Protein AF-A0A537VHQ0-F1 (afdb_monomer)

Sequence (136 aa):
MDAWVWVLIAFGVLVVAWLVWMVVQRTQTEALKERFGPEYDRTVRVLDDRREAESELRARQERRAKFQMRPLPAESRERYTEDWRVVQTRFVDDPDRSFEEADGLVRAVMKDRGYPMEDFDQRVADVSVDHPLVVE

Foldseek 3Di:
DDVVVVVVVVVVVVVVVVVVVVVVVVVLLVVLCVQQPVVLVVLCVVVVDNVVSSVVSVVVVVVVVVQPQDPDDPVVVVVLVVQLVVLVVCCVVCVPVSVVSVVVSVVVSCVSRPHDPPDPPVPPVNVCSPCVPPPD

pLDDT: mean 76.56, std 13.42, range [39.5, 91.31]

Structure (mmCIF, N/CA/C/O backbone):
data_AF-A0A537VHQ0-F1
#
_entry.id   AF-A0A537VHQ0-F1
#
loop_
_atom_site.group_PDB
_atom_site.id
_atom_site.type_symbol
_atom_site.label_atom_id
_atom_site.label_alt_id
_atom_site.label_comp_id
_atom_site.label_asym_id
_atom_site.label_entity_id
_atom_site.label_seq_id
_atom_site.pdbx_PDB_ins_code
_atom_site.Cartn_x
_atom_site.Cartn_y
_atom_site.Cartn_z
_atom_site.occupancy
_atom_site.B_iso_or_equiv
_atom_site.auth_seq_id
_atom_site.auth_comp_id
_atom_site.auth_asym_id
_atom_site.auth_atom_id
_atom_site.pdbx_PDB_model_num
ATOM 1 N N . MET A 1 1 ? 37.219 4.076 -42.142 1.00 65.12 1 MET A N 1
ATOM 2 C CA . MET A 1 1 ? 36.612 3.122 -41.193 1.00 65.12 1 MET A CA 1
ATOM 3 C C . MET A 1 1 ? 35.590 2.336 -41.980 1.00 65.12 1 MET A C 1
ATOM 5 O O . MET A 1 1 ? 34.657 2.948 -42.489 1.00 65.12 1 MET A O 1
ATOM 9 N N . ASP A 1 2 ? 35.821 1.043 -42.172 1.00 82.25 2 ASP A N 1
ATOM 10 C CA . ASP A 1 2 ? 34.953 0.209 -43.003 1.00 82.25 2 ASP A CA 1
ATOM 11 C C . ASP A 1 2 ? 33.556 0.114 -42.386 1.00 82.25 2 ASP A C 1
ATOM 13 O O . ASP A 1 2 ? 33.419 -0.028 -41.171 1.00 82.25 2 ASP A O 1
ATOM 17 N N . ALA A 1 3 ? 32.512 0.192 -43.215 1.00 81.69 3 ALA A N 1
ATOM 18 C CA . ALA A 1 3 ? 31.113 0.142 -42.776 1.00 81.69 3 ALA A CA 1
ATOM 19 C C . ALA A 1 3 ? 30.810 -1.076 -41.877 1.00 81.69 3 ALA A C 1
ATOM 21 O O . ALA A 1 3 ? 29.985 -1.001 -40.970 1.00 81.69 3 ALA A O 1
ATOM 22 N N . TRP A 1 4 ? 31.550 -2.169 -42.065 1.00 85.06 4 TRP A N 1
ATOM 23 C CA . TRP A 1 4 ? 31.507 -3.375 -41.240 1.00 85.06 4 TRP A CA 1
ATOM 24 C C . TRP A 1 4 ? 31.852 -3.148 -39.764 1.00 85.06 4 TRP A C 1
ATOM 26 O O . TRP A 1 4 ? 31.249 -3.779 -38.899 1.00 85.06 4 TRP A O 1
ATOM 36 N N . VAL A 1 5 ? 32.763 -2.222 -39.451 1.00 89.00 5 VAL A N 1
ATOM 37 C CA . VAL A 1 5 ? 33.110 -1.877 -38.063 1.00 89.00 5 VAL A CA 1
ATOM 38 C C . VAL A 1 5 ? 31.915 -1.224 -37.364 1.00 89.00 5 VAL A C 1
ATOM 40 O O . VAL A 1 5 ? 31.603 -1.571 -36.229 1.00 89.00 5 VAL A O 1
ATOM 43 N N . TRP A 1 6 ? 31.188 -0.344 -38.058 1.00 87.31 6 TRP A N 1
ATOM 44 C CA . TRP A 1 6 ? 29.968 0.269 -37.525 1.00 87.31 6 TRP A CA 1
ATOM 45 C C . TRP A 1 6 ? 28.836 -0.741 -37.338 1.00 87.31 6 TRP A C 1
ATOM 47 O O . TRP A 1 6 ? 28.135 -0.681 -36.329 1.00 87.31 6 TRP A O 1
ATOM 57 N N . VAL A 1 7 ? 28.692 -1.703 -38.255 1.00 87.69 7 VAL A N 1
ATOM 58 C CA . VAL A 1 7 ? 27.721 -2.802 -38.119 1.00 87.69 7 VAL A CA 1
ATOM 59 C C . VAL A 1 7 ? 28.038 -3.669 -36.897 1.00 87.69 7 VAL A C 1
ATOM 61 O O . VAL A 1 7 ? 27.135 -3.979 -36.123 1.00 87.69 7 VAL A O 1
ATOM 64 N N . LEU A 1 8 ? 29.312 -4.008 -36.671 1.00 88.88 8 LEU A N 1
ATOM 65 C CA . LEU A 1 8 ? 29.736 -4.783 -35.500 1.00 88.88 8 LEU A CA 1
ATOM 66 C C . LEU A 1 8 ? 29.507 -4.029 -34.184 1.00 88.88 8 LEU A C 1
ATOM 68 O O . LEU A 1 8 ? 29.040 -4.626 -33.215 1.00 88.88 8 LEU A O 1
ATOM 72 N N . ILE A 1 9 ? 29.777 -2.721 -34.150 1.00 88.62 9 ILE A N 1
ATOM 73 C CA . ILE A 1 9 ? 29.513 -1.886 -32.970 1.00 88.62 9 ILE A CA 1
ATOM 74 C C . ILE A 1 9 ? 28.007 -1.803 -32.696 1.00 88.62 9 ILE A C 1
ATOM 76 O O . ILE A 1 9 ? 27.584 -2.029 -31.564 1.00 88.62 9 ILE A O 1
ATOM 80 N N . ALA A 1 10 ? 27.187 -1.531 -33.717 1.00 84.50 10 ALA A N 1
ATOM 81 C CA . ALA A 1 10 ? 25.733 -1.452 -33.568 1.00 84.50 10 ALA A CA 1
ATOM 82 C C . ALA A 1 10 ? 25.135 -2.781 -33.081 1.00 84.50 10 ALA A C 1
ATOM 84 O O . ALA A 1 10 ? 24.301 -2.792 -32.174 1.00 84.50 10 ALA A O 1
ATOM 85 N N . PHE A 1 11 ? 25.608 -3.907 -33.624 1.00 89.56 11 PHE A N 1
ATOM 86 C CA . PHE A 1 11 ? 25.220 -5.235 -33.159 1.00 89.56 11 PHE A CA 1
ATOM 87 C C . PHE A 1 11 ? 25.632 -5.469 -31.700 1.00 89.56 11 PHE A C 1
ATOM 89 O O . PHE A 1 11 ? 24.813 -5.911 -30.896 1.00 89.56 11 PHE A O 1
ATOM 96 N N . GLY A 1 12 ? 26.862 -5.101 -31.328 1.00 90.12 12 GLY A N 1
ATOM 97 C CA . GLY A 1 12 ? 27.339 -5.183 -29.947 1.00 90.12 12 GLY A CA 1
ATOM 98 C C . GLY A 1 12 ? 26.466 -4.390 -28.971 1.00 90.12 12 GLY A C 1
ATOM 99 O O . GLY A 1 12 ? 26.084 -4.913 -27.927 1.00 90.12 12 GLY A O 1
ATOM 100 N N . VAL A 1 13 ? 26.072 -3.165 -29.333 1.00 91.12 13 VAL A N 1
ATOM 101 C CA . VAL A 1 13 ? 25.176 -2.331 -28.514 1.00 91.12 13 VAL A CA 1
ATOM 102 C C . VAL A 1 13 ? 23.799 -2.976 -28.353 1.00 91.12 13 VAL A C 1
ATOM 104 O O . VAL A 1 13 ? 23.278 -3.013 -27.240 1.00 91.12 13 VAL A O 1
ATOM 107 N N . LEU A 1 14 ? 23.219 -3.527 -29.425 1.00 90.69 14 LEU A N 1
ATOM 108 C CA . LEU A 1 14 ? 21.920 -4.206 -29.360 1.00 90.69 14 LEU A CA 1
ATOM 109 C C . LEU A 1 14 ? 21.959 -5.448 -28.465 1.00 90.69 14 LEU A C 1
ATOM 111 O O . LEU A 1 14 ? 21.052 -5.650 -27.659 1.00 90.69 14 LEU A O 1
ATOM 115 N N . VAL A 1 15 ? 23.018 -6.255 -28.566 1.00 90.12 15 VAL A N 1
ATOM 116 C CA . VAL A 1 15 ? 23.202 -7.440 -27.716 1.00 90.12 15 VAL A CA 1
ATOM 117 C C . VAL A 1 15 ? 23.337 -7.036 -26.250 1.00 90.12 15 VAL A C 1
ATOM 119 O O . VAL A 1 15 ? 22.673 -7.616 -25.392 1.00 90.12 15 VAL A O 1
ATOM 122 N N . VAL A 1 16 ? 24.141 -6.012 -25.950 1.00 89.00 16 VAL A N 1
ATOM 123 C CA . VAL A 1 16 ? 24.297 -5.506 -24.578 1.00 89.00 16 VAL A CA 1
ATOM 124 C C . VAL A 1 16 ? 22.971 -4.966 -24.040 1.00 89.00 16 VAL A C 1
ATOM 126 O O . VAL A 1 16 ? 22.584 -5.319 -22.928 1.00 89.00 16 VAL A O 1
ATOM 129 N N . ALA A 1 17 ? 22.236 -4.174 -24.824 1.00 84.12 17 ALA A N 1
ATOM 130 C CA . ALA A 1 17 ? 20.927 -3.657 -24.427 1.00 84.12 17 ALA A CA 1
ATOM 131 C C . ALA A 1 17 ? 19.927 -4.788 -24.132 1.00 84.12 17 ALA A C 1
ATOM 133 O O . ALA A 1 17 ? 19.212 -4.738 -23.130 1.00 84.12 17 ALA A O 1
ATOM 134 N N . TRP A 1 18 ? 19.916 -5.837 -24.958 1.00 90.88 18 TRP A N 1
ATOM 135 C CA . TRP A 1 18 ? 19.066 -7.010 -24.757 1.00 90.88 18 TRP A CA 1
ATOM 136 C C . TRP A 1 18 ? 19.426 -7.787 -23.481 1.00 90.88 18 TRP A C 1
ATOM 138 O O . TRP A 1 18 ? 18.537 -8.147 -22.708 1.00 90.88 18 TRP A O 1
ATOM 148 N N . LEU A 1 19 ? 20.721 -7.988 -23.211 1.00 87.19 19 LEU A N 1
ATOM 149 C CA . LEU A 1 19 ? 21.192 -8.641 -21.985 1.00 87.19 19 LEU A CA 1
ATOM 150 C C . LEU A 1 19 ? 20.816 -7.842 -20.731 1.00 87.19 19 LEU A C 1
ATOM 152 O O . LEU A 1 19 ? 20.309 -8.415 -19.767 1.00 87.19 19 LEU A O 1
ATOM 156 N N . VAL A 1 20 ? 21.010 -6.519 -20.755 1.00 86.38 20 VAL A N 1
ATOM 157 C CA . VAL A 1 20 ? 20.615 -5.628 -19.652 1.00 86.38 20 VAL A CA 1
ATOM 158 C C . VAL A 1 20 ? 19.108 -5.706 -19.410 1.00 86.38 20 VAL A C 1
ATOM 160 O O . VAL A 1 20 ? 18.677 -5.858 -18.266 1.00 86.38 20 VAL A O 1
ATOM 163 N N . TRP A 1 21 ? 18.303 -5.665 -20.474 1.00 82.31 21 TRP A N 1
ATOM 164 C CA . TRP A 1 21 ? 16.849 -5.781 -20.372 1.00 82.31 21 TRP A CA 1
ATOM 165 C C . TRP A 1 21 ? 16.414 -7.100 -19.718 1.00 82.31 21 TRP A C 1
ATOM 167 O O . TRP A 1 21 ? 15.551 -7.092 -18.839 1.00 82.31 21 TRP A O 1
ATOM 177 N N . MET A 1 22 ? 17.057 -8.219 -20.069 1.00 80.62 22 MET A N 1
ATOM 178 C CA . MET A 1 22 ? 16.762 -9.527 -19.475 1.00 80.62 22 MET A CA 1
ATOM 179 C C . MET A 1 22 ? 17.069 -9.568 -17.969 1.00 80.62 22 MET A C 1
ATOM 181 O O . MET A 1 22 ? 16.286 -10.124 -17.195 1.00 80.62 22 MET A O 1
ATOM 185 N N . VAL A 1 23 ? 18.182 -8.965 -17.538 1.00 79.94 23 VAL A N 1
ATOM 186 C CA . VAL A 1 23 ? 18.551 -8.887 -16.114 1.00 79.94 23 VAL A CA 1
ATOM 187 C C . VAL A 1 23 ? 17.544 -8.040 -15.337 1.00 79.94 23 VAL A C 1
ATOM 189 O O . VAL A 1 23 ? 17.041 -8.489 -14.309 1.00 79.94 23 VAL A O 1
ATOM 192 N N . VAL A 1 24 ? 17.195 -6.855 -15.849 1.00 74.75 24 VAL A N 1
ATOM 193 C CA . VAL A 1 24 ? 16.228 -5.947 -15.207 1.00 74.75 24 VAL A CA 1
ATOM 194 C C . VAL A 1 24 ? 14.844 -6.583 -15.094 1.00 74.75 24 VAL A C 1
ATOM 196 O O . VAL A 1 24 ? 14.162 -6.413 -14.086 1.00 74.75 24 VAL A O 1
ATOM 199 N N . GLN A 1 25 ? 1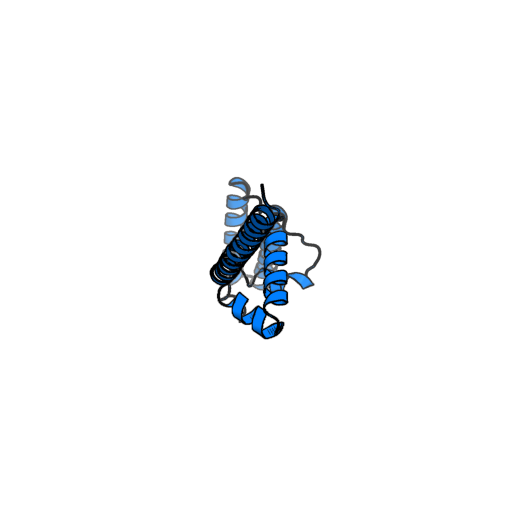4.411 -7.332 -16.109 1.00 76.94 25 GLN A N 1
ATOM 200 C CA . GLN A 1 25 ? 13.103 -7.977 -16.066 1.00 76.94 25 GLN A CA 1
ATOM 201 C C . GLN A 1 25 ? 13.038 -9.040 -14.959 1.00 76.94 25 GLN A C 1
ATOM 203 O O . GLN A 1 25 ? 12.046 -9.113 -14.237 1.00 76.94 25 GLN A O 1
ATOM 208 N N . ARG A 1 26 ? 14.111 -9.822 -14.779 1.00 77.12 26 ARG A N 1
ATOM 209 C CA . ARG A 1 26 ? 14.183 -10.834 -13.716 1.00 77.12 26 ARG A CA 1
ATOM 210 C C . ARG A 1 26 ? 14.158 -10.214 -12.325 1.00 77.12 26 ARG A C 1
ATOM 212 O O . ARG A 1 26 ? 13.372 -10.656 -11.495 1.00 77.12 26 ARG A O 1
ATOM 219 N N . THR A 1 27 ? 14.967 -9.183 -12.083 1.00 75.94 27 THR A N 1
ATOM 220 C CA . THR A 1 27 ? 15.022 -8.536 -10.762 1.00 75.94 27 THR A CA 1
ATOM 221 C C . THR A 1 27 ? 13.696 -7.885 -10.385 1.00 75.94 27 THR A C 1
ATOM 223 O O . THR A 1 27 ? 13.307 -7.930 -9.223 1.00 75.94 27 THR A O 1
ATOM 226 N N . GLN A 1 28 ? 12.960 -7.333 -11.354 1.00 77.38 28 GLN A N 1
ATOM 227 C CA . GLN A 1 28 ? 11.628 -6.787 -11.096 1.00 77.38 28 GLN A CA 1
ATOM 228 C C . GLN A 1 28 ? 10.610 -7.863 -10.718 1.00 77.38 28 GLN A C 1
ATOM 230 O O . GLN A 1 28 ? 9.852 -7.662 -9.771 1.00 77.38 28 GLN A O 1
ATOM 235 N N . THR A 1 29 ? 10.583 -8.990 -11.437 1.00 81.12 29 THR A N 1
ATOM 236 C CA . THR A 1 29 ? 9.697 -10.114 -11.102 1.00 81.12 29 THR A CA 1
ATOM 237 C C . THR A 1 29 ? 10.009 -10.658 -9.706 1.00 81.12 29 THR A C 1
ATOM 239 O O . THR A 1 29 ? 9.087 -10.895 -8.928 1.00 81.12 29 THR A O 1
ATOM 242 N N . GLU A 1 30 ? 11.289 -10.805 -9.356 1.00 83.44 30 GLU A N 1
ATOM 243 C CA . GLU A 1 30 ? 11.684 -11.264 -8.019 1.00 83.44 30 GLU A CA 1
ATOM 244 C C . GLU A 1 30 ? 11.300 -10.264 -6.929 1.00 83.44 30 GLU A C 1
ATOM 246 O O . GLU A 1 30 ? 10.715 -10.668 -5.931 1.00 83.44 30 GLU A O 1
ATOM 251 N N . ALA A 1 31 ? 11.508 -8.962 -7.146 1.00 83.00 31 ALA A N 1
ATOM 252 C CA . ALA A 1 31 ? 11.102 -7.930 -6.193 1.00 83.00 31 ALA A CA 1
ATOM 253 C C . ALA A 1 31 ? 9.577 -7.896 -5.969 1.00 83.00 31 ALA A C 1
ATOM 255 O O . ALA A 1 31 ? 9.112 -7.685 -4.849 1.00 83.00 31 ALA A O 1
ATOM 256 N N . LEU A 1 32 ? 8.782 -8.123 -7.023 1.00 84.25 32 LEU A N 1
ATOM 257 C CA . LEU A 1 32 ? 7.326 -8.274 -6.920 1.00 84.25 32 LEU A CA 1
ATOM 258 C C . LEU A 1 32 ? 6.957 -9.517 -6.104 1.00 84.25 32 LEU A C 1
ATOM 260 O O . LEU A 1 32 ? 6.117 -9.432 -5.210 1.00 84.25 32 LEU A O 1
ATOM 264 N N . LYS A 1 33 ? 7.606 -10.651 -6.375 1.00 84.25 33 LYS A N 1
ATOM 265 C CA . LYS A 1 33 ? 7.351 -11.908 -5.668 1.00 84.25 33 LYS A CA 1
ATOM 266 C C . LYS A 1 33 ? 7.757 -11.841 -4.194 1.00 84.25 33 LYS A C 1
ATOM 268 O O . LYS A 1 33 ? 7.005 -12.302 -3.346 1.00 84.25 33 LYS A O 1
ATOM 273 N N . GLU A 1 34 ? 8.897 -11.237 -3.879 1.00 81.56 34 GLU A N 1
ATOM 274 C CA . GLU A 1 34 ? 9.374 -11.050 -2.504 1.00 81.56 34 GLU A CA 1
ATOM 275 C C . GLU A 1 34 ? 8.436 -10.134 -1.707 1.00 81.56 34 GLU A C 1
ATOM 277 O O . GLU A 1 34 ? 8.131 -10.406 -0.549 1.00 81.56 34 GLU A O 1
ATOM 282 N N . ARG A 1 35 ? 7.918 -9.074 -2.341 1.00 81.12 35 ARG A N 1
ATOM 283 C CA . ARG A 1 35 ? 7.076 -8.074 -1.675 1.00 81.12 35 ARG A CA 1
ATOM 284 C C . ARG A 1 35 ? 5.619 -8.500 -1.496 1.00 81.12 35 ARG A C 1
ATOM 286 O O . ARG A 1 35 ? 5.031 -8.171 -0.473 1.00 81.12 35 ARG A O 1
ATOM 293 N N . PHE A 1 36 ? 5.028 -9.172 -2.485 1.00 82.75 36 PHE A N 1
ATOM 294 C CA . PHE A 1 36 ? 3.630 -9.628 -2.433 1.00 82.75 36 PHE A CA 1
ATOM 295 C C . PHE A 1 36 ? 3.487 -11.065 -1.908 1.00 82.75 36 PHE A C 1
ATOM 297 O O . PHE A 1 36 ? 2.397 -11.459 -1.490 1.00 82.75 36 PHE A O 1
ATOM 304 N N . GLY A 1 37 ? 4.562 -11.859 -1.920 1.00 87.44 37 GLY A N 1
ATOM 305 C CA . GLY A 1 37 ? 4.580 -13.213 -1.375 1.00 87.44 37 GLY A CA 1
ATOM 306 C C . GLY A 1 37 ? 3.474 -14.102 -1.972 1.00 87.44 37 GLY A C 1
ATOM 307 O O . GLY A 1 37 ? 3.348 -14.171 -3.196 1.00 87.44 37 GLY A O 1
ATOM 308 N N . PRO A 1 38 ? 2.636 -14.761 -1.145 1.00 86.38 38 PRO A N 1
ATOM 309 C CA . PRO A 1 38 ? 1.551 -15.632 -1.615 1.00 86.38 38 PRO A CA 1
ATOM 310 C C . PRO A 1 38 ? 0.519 -14.944 -2.523 1.00 86.38 38 PRO A C 1
ATOM 312 O O . PRO A 1 38 ? -0.110 -15.606 -3.353 1.00 86.38 38 PRO A O 1
ATOM 315 N N . GLU A 1 39 ? 0.343 -13.626 -2.388 1.00 83.19 39 GLU A N 1
ATOM 316 C CA . GLU A 1 39 ? -0.607 -12.859 -3.200 1.00 83.19 39 GLU A CA 1
ATOM 317 C C . GLU A 1 39 ? -0.142 -12.753 -4.660 1.00 83.19 39 GLU A C 1
ATOM 319 O O . GLU A 1 39 ? -0.975 -12.713 -5.567 1.00 83.19 39 GLU A O 1
ATOM 324 N N . TYR A 1 40 ? 1.173 -12.808 -4.915 1.00 89.81 40 TYR A N 1
ATOM 325 C CA . TYR A 1 40 ? 1.709 -12.924 -6.274 1.00 89.81 40 TYR A CA 1
ATOM 326 C C . TYR A 1 40 ? 1.206 -14.210 -6.936 1.00 89.81 40 TYR A C 1
ATOM 328 O O . TYR A 1 40 ? 0.582 -14.169 -7.997 1.00 89.81 40 TYR A O 1
ATOM 336 N N . ASP A 1 41 ? 1.408 -15.351 -6.270 1.00 87.00 41 ASP A N 1
ATOM 337 C CA . ASP A 1 41 ? 1.021 -16.658 -6.802 1.00 87.00 41 ASP A CA 1
ATOM 338 C C . ASP A 1 41 ? -0.503 -16.791 -6.936 1.00 87.00 41 ASP A C 1
ATOM 340 O O . ASP A 1 41 ? -0.989 -17.523 -7.798 1.00 87.00 41 ASP A O 1
ATOM 344 N N . ARG A 1 42 ? -1.285 -16.108 -6.089 1.00 87.94 42 ARG A N 1
ATOM 345 C CA . ARG A 1 42 ? -2.746 -16.028 -6.234 1.00 87.94 42 ARG A CA 1
ATOM 346 C C . ARG A 1 42 ? -3.137 -15.191 -7.450 1.00 87.94 42 ARG A C 1
ATOM 348 O O . ARG A 1 42 ? -3.932 -15.652 -8.260 1.00 87.94 42 ARG A O 1
ATOM 355 N N . THR A 1 43 ? -2.566 -14.000 -7.601 1.00 88.50 43 THR A N 1
ATOM 356 C CA . THR A 1 43 ? -2.912 -13.068 -8.685 1.00 88.50 43 THR A CA 1
ATOM 357 C C . THR A 1 43 ? -2.573 -13.657 -10.054 1.00 88.50 43 THR A C 1
ATOM 359 O O . THR A 1 43 ? -3.392 -13.592 -10.967 1.00 88.50 43 THR A O 1
ATOM 362 N N . VAL A 1 44 ? -1.417 -14.322 -10.176 1.00 91.31 44 VAL A N 1
ATOM 363 C CA . VAL A 1 44 ? -1.030 -15.049 -11.398 1.00 91.31 44 VAL A CA 1
ATOM 364 C C . VAL A 1 44 ? -2.002 -16.189 -11.701 1.00 91.31 44 VAL A C 1
ATOM 366 O O . VAL A 1 44 ? -2.364 -16.380 -12.854 1.00 91.31 44 VAL A O 1
ATOM 369 N N . ARG A 1 45 ? -2.464 -16.926 -10.682 1.00 89.69 45 ARG A N 1
ATOM 370 C CA . ARG A 1 45 ? -3.450 -18.004 -10.869 1.00 89.69 45 ARG A CA 1
ATOM 371 C C . ARG A 1 45 ? -4.829 -17.499 -11.285 1.00 89.69 45 ARG A C 1
ATOM 373 O O . ARG A 1 45 ? -5.518 -18.197 -12.013 1.00 89.69 45 ARG A O 1
ATOM 380 N N . VAL A 1 46 ? -5.245 -16.331 -10.798 1.00 90.12 46 VAL A N 1
ATOM 381 C CA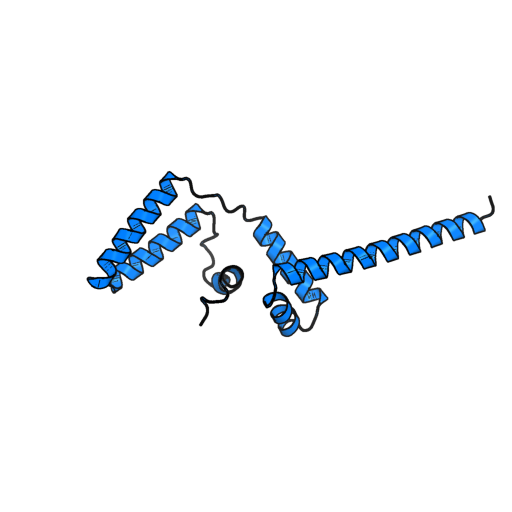 . VAL A 1 46 ? -6.560 -15.753 -11.118 1.00 90.12 46 VAL A CA 1
ATOM 382 C C . VAL A 1 46 ? -6.578 -15.161 -12.524 1.00 90.12 46 VAL A C 1
ATOM 384 O O . VAL A 1 46 ? -7.556 -15.344 -13.240 1.00 90.12 46 VAL A O 1
ATOM 387 N N . LEU A 1 47 ? -5.519 -14.446 -12.907 1.00 89.56 47 LEU A N 1
ATOM 388 C CA . LEU A 1 47 ? -5.447 -13.775 -14.205 1.00 89.56 47 LEU A CA 1
ATOM 389 C C . LEU A 1 47 ? -4.941 -14.689 -15.328 1.00 89.56 47 LEU A C 1
ATOM 391 O O . LEU A 1 47 ? -5.085 -14.333 -16.489 1.00 89.56 47 LEU A O 1
ATOM 395 N N . ASP A 1 48 ? -4.338 -15.835 -14.995 1.00 86.62 48 ASP A N 1
ATOM 396 C CA . ASP A 1 48 ? -3.756 -16.825 -15.924 1.00 86.62 48 ASP A CA 1
ATOM 397 C C . ASP A 1 48 ? -2.710 -16.254 -16.917 1.00 86.62 48 ASP A C 1
ATOM 399 O O . ASP A 1 48 ? -2.200 -16.947 -17.793 1.00 86.62 48 ASP A O 1
ATOM 403 N N . ASP A 1 49 ? -2.310 -14.991 -16.741 1.00 89.19 49 ASP A N 1
ATOM 404 C CA . ASP A 1 49 ? -1.240 -14.320 -17.471 1.00 89.19 49 ASP A CA 1
ATOM 405 C C . ASP A 1 49 ? -0.286 -13.633 -16.482 1.00 89.19 49 ASP A C 1
ATOM 407 O O . ASP A 1 49 ? -0.643 -12.724 -15.726 1.00 89.19 49 ASP A O 1
ATOM 411 N N . ARG A 1 50 ? 0.986 -14.051 -16.510 1.00 86.56 50 ARG A N 1
ATOM 412 C CA . ARG A 1 50 ? 2.035 -13.494 -15.645 1.00 86.56 50 ARG A CA 1
ATOM 413 C C . ARG A 1 50 ? 2.283 -12.007 -15.904 1.00 86.56 50 ARG A C 1
ATOM 415 O O . ARG A 1 50 ? 2.561 -11.268 -14.963 1.00 86.56 50 ARG A O 1
ATOM 422 N N . ARG A 1 51 ? 2.254 -11.563 -17.162 1.00 85.38 51 ARG A N 1
ATOM 423 C CA . ARG A 1 51 ? 2.512 -10.160 -17.521 1.00 85.38 51 ARG A CA 1
ATOM 424 C C . ARG A 1 51 ? 1.380 -9.265 -17.041 1.00 85.38 51 ARG A C 1
ATOM 426 O O . ARG A 1 51 ? 1.661 -8.193 -16.507 1.00 85.38 51 ARG A O 1
ATOM 433 N N . GLU A 1 52 ? 0.141 -9.714 -17.204 1.00 87.88 52 GLU A N 1
ATOM 434 C CA . GLU A 1 52 ? -1.039 -8.989 -16.732 1.00 87.88 52 GLU A CA 1
ATOM 435 C C . GLU A 1 52 ? -1.068 -8.920 -15.200 1.00 87.88 52 GLU A C 1
ATOM 437 O O . GLU A 1 52 ? -1.200 -7.834 -14.635 1.00 87.88 52 GLU A O 1
ATOM 442 N N . ALA A 1 53 ? -0.790 -10.038 -14.522 1.00 89.44 53 ALA A N 1
ATOM 443 C CA . ALA A 1 53 ? -0.678 -10.085 -13.066 1.00 89.44 53 ALA A CA 1
ATOM 444 C C . ALA A 1 53 ? 0.413 -9.158 -12.519 1.00 89.44 53 ALA A C 1
ATOM 446 O O . ALA A 1 53 ? 0.169 -8.382 -11.596 1.00 89.44 53 ALA A O 1
ATOM 447 N N . GLU A 1 54 ? 1.613 -9.178 -13.100 1.00 88.94 54 GLU A N 1
ATOM 448 C CA . GLU A 1 54 ? 2.675 -8.260 -12.689 1.00 88.94 54 GLU A CA 1
ATOM 449 C C . GLU A 1 54 ? 2.319 -6.792 -12.954 1.00 88.94 54 GLU A C 1
ATOM 451 O O . GLU A 1 54 ? 2.679 -5.926 -12.158 1.00 88.94 54 GLU A O 1
ATOM 456 N N . SER A 1 55 ? 1.627 -6.493 -14.058 1.00 87.00 55 SER A N 1
ATOM 457 C CA . SER A 1 55 ? 1.151 -5.140 -14.365 1.00 87.00 55 SER A CA 1
ATOM 458 C C . SER A 1 55 ? 0.154 -4.645 -13.316 1.00 87.00 55 SER A C 1
ATOM 460 O O . SER A 1 55 ? 0.312 -3.541 -12.796 1.00 87.00 55 SER A O 1
ATOM 462 N N . GLU A 1 56 ? -0.824 -5.473 -12.948 1.00 86.81 56 GLU A N 1
ATOM 463 C CA . GLU A 1 56 ? -1.813 -5.146 -11.917 1.00 86.81 56 GLU A CA 1
ATOM 464 C C . GLU A 1 56 ? -1.152 -4.935 -10.545 1.00 86.81 56 GLU A C 1
ATOM 466 O O . GLU A 1 56 ? -1.425 -3.943 -9.866 1.00 86.81 56 GLU A O 1
ATOM 471 N N . LEU A 1 57 ? -0.212 -5.801 -10.150 1.00 87.12 57 LEU A N 1
ATOM 472 C CA . LEU A 1 57 ? 0.528 -5.653 -8.890 1.00 87.12 57 LEU A CA 1
ATOM 473 C C . LEU A 1 57 ? 1.395 -4.382 -8.864 1.00 87.12 57 LEU A C 1
ATOM 475 O O . LEU A 1 57 ? 1.454 -3.697 -7.837 1.00 87.12 57 LEU A O 1
ATOM 479 N N . ARG A 1 58 ? 2.024 -4.011 -9.990 1.00 83.94 58 ARG A N 1
ATOM 480 C CA . ARG A 1 58 ? 2.733 -2.724 -10.118 1.00 83.94 58 ARG A CA 1
ATOM 481 C C . ARG A 1 58 ? 1.765 -1.547 -10.009 1.00 83.94 58 ARG A C 1
ATOM 483 O O . ARG A 1 58 ? 2.028 -0.623 -9.244 1.00 83.94 58 ARG A O 1
ATOM 490 N N . ALA A 1 59 ? 0.621 -1.598 -10.690 1.00 82.56 59 ALA A N 1
ATOM 491 C CA . ALA A 1 59 ? -0.394 -0.550 -10.612 1.00 82.56 59 ALA A CA 1
ATOM 492 C C . ALA A 1 59 ? -0.913 -0.371 -9.175 1.00 82.56 59 ALA A C 1
ATOM 494 O O . ALA A 1 59 ? -1.049 0.759 -8.703 1.00 82.56 59 ALA A O 1
ATOM 495 N N . ARG A 1 60 ? -1.125 -1.466 -8.432 1.00 82.44 60 ARG A N 1
ATOM 496 C CA . ARG A 1 60 ? -1.449 -1.433 -6.994 1.00 82.44 60 ARG A CA 1
ATOM 497 C C . ARG A 1 60 ? -0.348 -0.771 -6.174 1.00 82.44 60 ARG A C 1
ATOM 499 O O . ARG A 1 60 ? -0.636 0.081 -5.337 1.00 82.44 60 ARG A O 1
ATOM 506 N N . GLN A 1 61 ? 0.915 -1.115 -6.428 1.00 77.50 61 GLN A N 1
ATOM 507 C CA . GLN A 1 61 ? 2.050 -0.484 -5.756 1.00 77.50 61 GLN A CA 1
ATOM 508 C C . GLN A 1 61 ? 2.122 1.020 -6.041 1.00 77.50 61 GLN A C 1
ATOM 510 O O . GLN A 1 61 ? 2.370 1.788 -5.115 1.00 77.50 61 GLN A O 1
ATOM 515 N N . GLU A 1 62 ? 1.883 1.452 -7.277 1.00 74.31 62 GLU A N 1
ATOM 516 C CA . GLU A 1 62 ? 1.853 2.868 -7.647 1.00 74.31 62 GLU A CA 1
ATOM 517 C C . GLU A 1 62 ? 0.680 3.609 -7.002 1.00 74.31 62 GLU A C 1
ATOM 519 O O . GLU A 1 62 ? 0.865 4.719 -6.500 1.00 74.31 62 GLU A O 1
ATOM 524 N N . ARG A 1 63 ? -0.513 2.996 -6.953 1.00 75.50 63 ARG A N 1
ATOM 525 C CA . ARG A 1 63 ? -1.657 3.528 -6.194 1.00 75.50 63 ARG A CA 1
ATOM 526 C C . ARG A 1 63 ? -1.281 3.692 -4.720 1.00 75.50 63 ARG A C 1
ATOM 528 O O . ARG A 1 63 ? -1.419 4.787 -4.183 1.00 75.50 63 ARG A O 1
ATOM 535 N N . ARG A 1 64 ? -0.671 2.672 -4.104 1.00 68.56 64 ARG A N 1
ATOM 536 C CA . ARG A 1 64 ? -0.163 2.737 -2.722 1.00 68.56 64 ARG A CA 1
ATOM 537 C C . ARG A 1 64 ? 0.902 3.814 -2.526 1.00 68.56 64 ARG A C 1
ATOM 539 O O . ARG A 1 64 ? 0.884 4.503 -1.518 1.00 68.56 64 ARG A O 1
ATOM 546 N N . ALA A 1 65 ? 1.837 3.968 -3.459 1.00 66.44 65 ALA A N 1
ATOM 547 C CA . ALA A 1 65 ? 2.904 4.965 -3.365 1.00 66.44 65 ALA A CA 1
ATOM 548 C C . ALA A 1 65 ? 2.366 6.403 -3.451 1.00 66.44 65 ALA A C 1
ATOM 550 O O . ALA A 1 65 ? 2.944 7.311 -2.853 1.00 66.44 65 ALA A O 1
ATOM 551 N N . LYS A 1 66 ? 1.242 6.608 -4.150 1.00 63.38 66 LYS A N 1
ATOM 552 C CA . LYS A 1 66 ? 0.511 7.883 -4.166 1.00 63.38 66 LYS A CA 1
ATOM 553 C C . LYS A 1 66 ? -0.197 8.163 -2.835 1.00 63.38 66 LYS A C 1
ATOM 555 O O . LYS A 1 66 ? -0.380 9.328 -2.488 1.00 63.38 66 LYS A O 1
ATOM 560 N N . PHE A 1 67 ? -0.528 7.132 -2.057 1.00 61.41 67 PHE A N 1
ATOM 561 C CA . PHE A 1 67 ? -1.036 7.280 -0.695 1.00 61.41 67 PHE A CA 1
ATOM 562 C C . PHE A 1 67 ? 0.126 7.474 0.289 1.00 61.41 67 PHE A C 1
ATOM 564 O O . PHE A 1 67 ? 0.625 6.536 0.913 1.00 61.41 67 PHE A O 1
ATOM 571 N N . GLN A 1 68 ? 0.567 8.722 0.459 1.00 52.19 68 GLN A N 1
ATOM 572 C CA . GLN A 1 68 ? 1.392 9.088 1.609 1.00 52.19 68 GLN A CA 1
ATOM 573 C C . GLN A 1 68 ? 0.531 8.982 2.874 1.00 52.19 68 GLN A C 1
ATOM 575 O O . GLN A 1 68 ? -0.135 9.944 3.253 1.00 52.19 68 GLN A O 1
ATOM 580 N N . MET A 1 69 ? 0.524 7.806 3.513 1.00 54.59 69 MET A N 1
ATOM 581 C CA . MET A 1 69 ? -0.046 7.632 4.850 1.00 54.59 69 MET A CA 1
ATOM 582 C C . MET A 1 69 ? 0.597 8.671 5.765 1.00 54.59 69 MET A C 1
ATOM 584 O O . MET A 1 69 ? 1.787 8.581 6.082 1.00 54.59 69 MET A O 1
ATOM 588 N N . ARG A 1 70 ? -0.168 9.688 6.166 1.00 60.75 70 ARG A N 1
ATOM 589 C CA . ARG A 1 70 ? 0.339 10.675 7.113 1.00 60.75 70 ARG A CA 1
ATOM 590 C C . ARG A 1 70 ? 0.461 9.979 8.467 1.00 60.75 70 ARG A C 1
ATOM 592 O O . ARG A 1 70 ? -0.523 9.387 8.926 1.00 60.75 70 ARG A O 1
ATOM 599 N N . PRO A 1 71 ? 1.642 9.989 9.111 1.00 65.81 71 PRO A N 1
ATOM 600 C CA . PRO A 1 71 ? 1.727 9.519 10.481 1.00 65.81 71 PRO A CA 1
ATOM 601 C C . PRO A 1 71 ? 0.775 10.371 11.324 1.00 65.81 71 PRO A C 1
ATOM 603 O O . PRO A 1 71 ? 0.788 11.598 11.223 1.00 65.81 71 PRO A O 1
ATOM 606 N N . LEU A 1 72 ? -0.074 9.718 12.123 1.00 71.06 72 LEU A N 1
ATOM 607 C CA . LEU A 1 72 ? -0.930 10.440 13.059 1.00 71.06 72 LEU A CA 1
ATOM 608 C C . LEU A 1 72 ? -0.043 11.269 13.998 1.00 71.06 72 LEU A C 1
ATOM 610 O O . LEU A 1 72 ? 0.942 10.727 14.516 1.00 71.06 72 LEU A O 1
ATOM 614 N N . PRO A 1 73 ? -0.390 12.541 14.257 1.00 79.94 73 PRO A N 1
ATOM 615 C CA . PRO A 1 73 ? 0.229 13.308 15.326 1.00 79.94 73 PRO A CA 1
ATOM 616 C C . PRO A 1 73 ? 0.172 12.527 16.643 1.00 79.94 73 PRO A C 1
ATOM 618 O O . PRO A 1 73 ? -0.793 11.803 16.902 1.00 79.94 73 PRO A O 1
ATOM 621 N N . ALA A 1 74 ? 1.203 12.668 17.479 1.00 78.69 74 ALA A N 1
ATOM 622 C CA . ALA A 1 74 ? 1.295 11.933 18.743 1.00 78.69 74 ALA A CA 1
ATOM 623 C C . ALA A 1 74 ? 0.054 12.145 19.629 1.00 78.69 74 ALA A C 1
ATOM 625 O O . ALA A 1 74 ? -0.468 11.182 20.181 1.00 78.69 74 ALA A O 1
ATOM 626 N N . GLU A 1 75 ? -0.462 13.374 19.659 1.00 80.75 75 GLU A N 1
ATOM 627 C CA . GLU A 1 75 ? -1.680 13.755 20.380 1.00 80.75 75 GLU A CA 1
ATOM 628 C C . GLU A 1 75 ? -2.925 13.006 19.872 1.00 80.75 75 GLU A C 1
ATOM 630 O O . GLU A 1 75 ? -3.696 12.462 20.658 1.00 80.75 75 GLU A O 1
ATOM 635 N N . SER A 1 76 ? -3.107 12.907 18.549 1.00 83.69 76 SER A N 1
ATOM 636 C CA . SER A 1 76 ? -4.225 12.157 17.963 1.00 83.69 76 SER A CA 1
ATOM 637 C C . SER A 1 76 ? -4.111 10.666 18.273 1.00 83.69 76 SER A C 1
ATOM 639 O O . SER A 1 76 ? -5.112 10.020 18.563 1.00 83.69 76 SER A O 1
ATOM 641 N N . ARG A 1 77 ? -2.893 10.107 18.248 1.00 81.19 77 ARG A N 1
ATOM 642 C CA . ARG A 1 77 ? -2.662 8.699 18.601 1.00 81.19 77 ARG A CA 1
ATOM 643 C C . ARG A 1 77 ? -3.028 8.414 20.057 1.00 81.19 77 ARG A C 1
ATOM 645 O O . ARG A 1 77 ? -3.616 7.372 20.332 1.00 81.19 77 ARG A O 1
ATOM 652 N N . GLU A 1 78 ? -2.656 9.305 20.970 1.00 86.44 78 GLU A N 1
ATOM 653 C CA . GLU A 1 78 ? -2.962 9.176 22.396 1.00 86.44 78 GLU A CA 1
ATOM 654 C C . GLU A 1 78 ? -4.472 9.223 22.637 1.00 86.44 78 GLU A C 1
ATOM 656 O O . GLU A 1 78 ? -5.012 8.291 23.230 1.00 86.44 78 GLU A O 1
ATOM 661 N N . ARG A 1 79 ? -5.157 10.202 22.035 1.00 90.88 79 ARG A N 1
ATOM 662 C CA . ARG A 1 79 ? -6.619 10.326 22.075 1.00 90.88 79 ARG A CA 1
ATOM 663 C C . ARG A 1 79 ? -7.328 9.069 21.572 1.00 90.88 79 ARG A C 1
ATOM 665 O O . ARG A 1 79 ? -8.112 8.479 22.301 1.00 90.88 79 ARG A O 1
ATOM 672 N N . TYR A 1 80 ? -6.977 8.588 20.376 1.00 87.75 80 TYR A N 1
ATOM 673 C CA . TYR A 1 80 ? -7.573 7.365 19.826 1.00 87.75 80 TYR A CA 1
ATOM 674 C C . TYR A 1 80 ? -7.290 6.122 20.683 1.00 87.75 80 TYR A C 1
ATOM 676 O O . TYR A 1 80 ? -8.106 5.207 20.730 1.00 87.75 80 TYR A O 1
ATOM 684 N N . THR A 1 81 ? -6.147 6.074 21.373 1.00 85.06 81 THR A N 1
ATOM 685 C CA . THR A 1 81 ? -5.828 4.971 22.293 1.00 85.06 81 THR A CA 1
ATOM 686 C C . THR A 1 81 ? -6.692 5.026 23.553 1.00 85.06 81 THR A C 1
ATOM 688 O O . THR A 1 81 ? -7.099 3.983 24.062 1.00 85.06 81 THR A O 1
ATOM 691 N N . GLU A 1 82 ? -6.962 6.223 24.068 1.00 90.81 82 GLU A N 1
ATOM 692 C CA . GLU A 1 82 ? -7.840 6.428 25.218 1.00 90.81 82 GLU A CA 1
ATOM 693 C C . GLU A 1 82 ? -9.296 6.099 24.871 1.00 90.81 82 GLU A C 1
ATOM 695 O O . GLU A 1 82 ? -9.907 5.275 25.553 1.00 90.81 82 GLU A O 1
ATOM 700 N N . ASP A 1 83 ? -9.799 6.626 23.754 1.00 86.88 83 ASP A N 1
ATOM 701 C CA . ASP A 1 83 ? -11.145 6.343 23.244 1.00 86.88 83 ASP A CA 1
ATOM 702 C C . ASP A 1 83 ? -11.354 4.834 23.039 1.00 86.88 83 ASP A C 1
ATOM 704 O O . ASP A 1 83 ? -12.357 4.266 23.472 1.00 86.88 83 ASP A O 1
ATOM 708 N N . TRP A 1 84 ? -10.360 4.144 22.468 1.00 88.94 84 TRP A N 1
ATOM 709 C CA . TRP A 1 84 ? -10.406 2.691 22.296 1.00 88.94 84 TRP A CA 1
ATOM 710 C C . TRP A 1 84 ? -10.521 1.933 23.626 1.00 88.94 84 TRP A C 1
ATOM 712 O O . TRP A 1 84 ? -11.297 0.984 23.735 1.00 88.94 84 TRP A O 1
ATOM 722 N N . ARG A 1 85 ? -9.790 2.352 24.668 1.00 81.81 85 ARG A N 1
ATOM 723 C CA . ARG A 1 85 ? -9.878 1.724 26.000 1.00 81.81 85 ARG A CA 1
ATOM 724 C C . ARG A 1 85 ? -11.254 1.908 26.631 1.00 81.81 85 ARG A C 1
ATOM 726 O O . ARG A 1 85 ? -11.741 0.993 27.298 1.00 81.81 85 ARG A O 1
ATOM 733 N N . VAL A 1 86 ? -11.877 3.067 26.424 1.00 87.44 86 VAL A N 1
ATOM 734 C CA . VAL A 1 86 ? -13.239 3.335 26.901 1.00 87.44 86 VAL A CA 1
ATOM 735 C C . VAL A 1 86 ? -14.229 2.382 26.234 1.00 87.44 86 VAL A C 1
ATOM 737 O O . VAL A 1 86 ? -15.002 1.731 26.939 1.00 87.44 86 VAL A O 1
ATOM 740 N N . VAL A 1 87 ? -14.148 2.229 24.909 1.00 82.81 87 VAL A N 1
ATOM 741 C CA . VAL A 1 87 ? -14.998 1.301 24.145 1.00 82.81 87 VAL A CA 1
ATOM 742 C C . VAL A 1 87 ? -14.806 -0.145 24.614 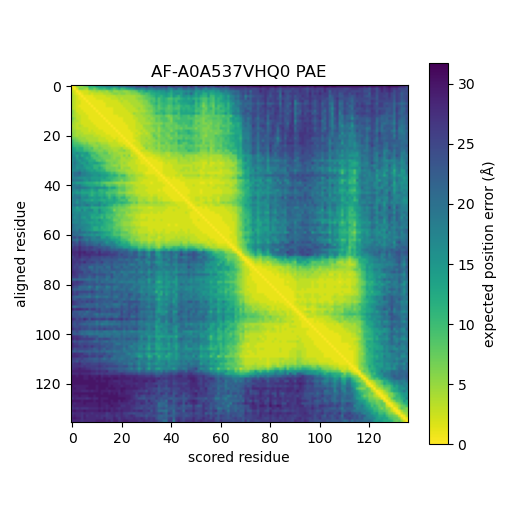1.00 82.81 87 VAL A C 1
ATOM 744 O O . VAL A 1 87 ? -15.777 -0.839 24.905 1.00 82.81 87 VAL A O 1
ATOM 747 N N . GLN A 1 88 ? -13.559 -0.597 24.782 1.00 72.62 88 GLN A N 1
ATOM 748 C CA . GLN A 1 88 ? -13.272 -1.955 25.261 1.00 72.62 88 GLN A CA 1
ATOM 749 C C . GLN A 1 88 ? -13.819 -2.232 26.666 1.00 72.62 88 GLN A C 1
ATOM 751 O O . GLN A 1 88 ? -14.274 -3.340 26.939 1.00 72.62 88 GLN A O 1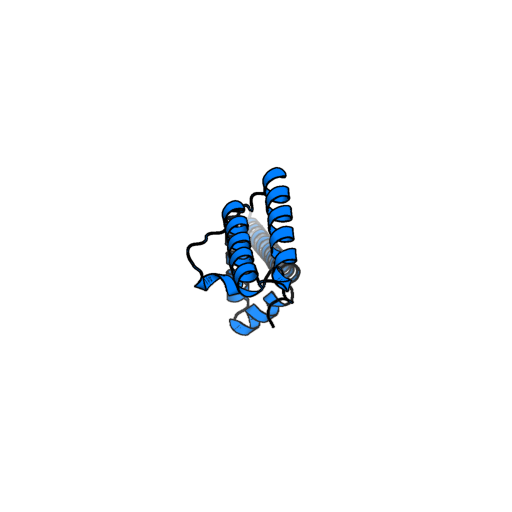
ATOM 756 N N . THR A 1 89 ? -13.779 -1.240 27.557 1.00 82.56 89 THR A N 1
ATOM 757 C CA . THR A 1 89 ? -14.285 -1.394 28.929 1.00 82.56 89 THR A CA 1
ATOM 758 C C . THR A 1 89 ? -15.809 -1.522 28.942 1.00 82.56 89 THR A C 1
ATOM 760 O O . THR A 1 89 ? -16.347 -2.301 29.721 1.00 82.56 89 THR A O 1
ATOM 763 N N . ARG A 1 90 ? -16.504 -0.800 28.052 1.00 80.25 90 ARG A N 1
ATOM 764 C CA . ARG A 1 90 ? -17.971 -0.837 27.932 1.00 80.25 90 ARG A CA 1
ATOM 765 C C . ARG A 1 90 ? -18.500 -2.051 27.185 1.00 80.25 90 ARG A C 1
ATOM 767 O O . ARG A 1 90 ? -19.658 -2.395 27.379 1.00 80.25 90 ARG A O 1
ATOM 774 N N . PHE A 1 91 ? -17.671 -2.719 26.385 1.00 73.19 91 PHE A N 1
ATOM 775 C CA . PHE A 1 91 ? -18.094 -3.864 25.577 1.00 73.19 91 PHE A CA 1
ATOM 776 C C . PHE A 1 91 ? -18.735 -4.987 26.401 1.00 73.19 91 PHE A C 1
ATOM 778 O O . PHE A 1 91 ? -19.648 -5.655 25.926 1.00 73.19 91 PHE A O 1
ATOM 785 N N . VAL A 1 92 ? -18.275 -5.187 27.639 1.00 75.94 92 VAL A N 1
ATOM 786 C CA . VAL A 1 92 ? -18.827 -6.210 28.539 1.00 75.94 92 VAL A CA 1
ATOM 787 C C . VAL A 1 92 ? -20.258 -5.872 28.972 1.00 75.94 92 VAL A C 1
ATOM 789 O O . VAL A 1 92 ? -21.075 -6.780 29.113 1.00 75.94 92 VAL A O 1
ATOM 792 N N . ASP A 1 93 ? -20.559 -4.586 29.157 1.00 81.88 93 ASP A N 1
ATOM 793 C CA . ASP A 1 93 ? -21.842 -4.105 29.677 1.00 81.88 93 ASP A CA 1
ATOM 794 C C . ASP A 1 93 ? -22.850 -3.771 28.561 1.00 81.88 93 ASP A C 1
ATOM 796 O O . ASP A 1 93 ? -24.049 -3.992 28.722 1.00 81.88 93 ASP A O 1
ATOM 800 N N . ASP A 1 94 ? -22.372 -3.235 27.435 1.00 81.38 94 ASP A N 1
ATOM 801 C CA . ASP A 1 94 ? -23.176 -2.778 26.294 1.00 81.38 94 ASP A CA 1
ATOM 802 C C . ASP A 1 94 ? -22.433 -3.082 24.972 1.00 81.38 94 ASP A C 1
ATOM 804 O O . ASP A 1 94 ? -21.765 -2.207 24.399 1.00 81.38 94 ASP A O 1
ATOM 808 N N . PRO A 1 95 ? -22.466 -4.346 24.505 1.00 69.94 95 PRO A N 1
ATOM 809 C CA . PRO A 1 95 ? -21.699 -4.786 23.340 1.00 69.94 95 PRO A CA 1
ATOM 810 C C . PRO A 1 95 ? -22.177 -4.139 22.036 1.00 69.94 95 PRO A C 1
ATOM 812 O O . PRO A 1 95 ? -21.344 -3.805 21.193 1.00 69.94 95 PRO A O 1
ATOM 815 N N . ASP A 1 96 ? -23.487 -3.915 21.888 1.00 75.94 96 ASP A N 1
ATOM 816 C CA . ASP A 1 96 ? -24.078 -3.349 20.672 1.00 75.94 96 ASP A CA 1
ATOM 817 C C . ASP A 1 96 ? -23.605 -1.905 20.460 1.00 75.94 96 ASP A C 1
ATOM 819 O O . ASP A 1 96 ? -23.052 -1.573 19.408 1.00 75.94 96 ASP A O 1
ATOM 823 N N . ARG A 1 97 ? -23.708 -1.057 21.494 1.0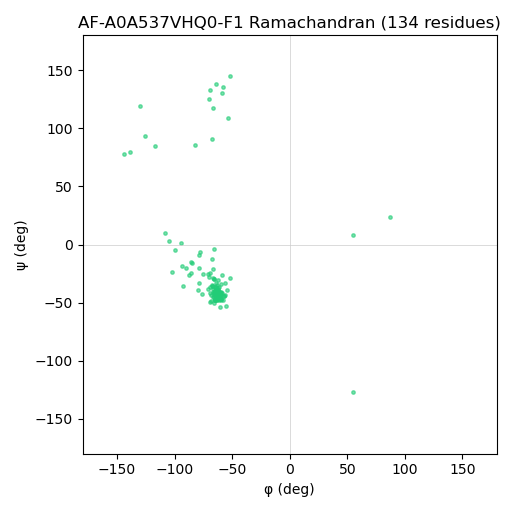0 80.69 97 ARG A N 1
ATOM 824 C CA . ARG A 1 97 ? -23.195 0.319 21.425 1.00 80.69 97 ARG A CA 1
ATOM 825 C C . ARG A 1 97 ? -21.678 0.355 21.262 1.00 80.69 97 ARG A C 1
ATOM 827 O O . ARG A 1 97 ? -21.156 1.180 20.516 1.00 80.69 97 ARG A O 1
ATOM 834 N N . SER A 1 98 ? -20.960 -0.534 21.944 1.00 77.19 98 SER A N 1
ATOM 835 C CA . SER A 1 98 ? -19.496 -0.576 21.870 1.00 77.19 98 SER A CA 1
ATOM 836 C C . SER A 1 98 ? -19.001 -0.935 20.467 1.00 77.19 98 SER A C 1
ATOM 838 O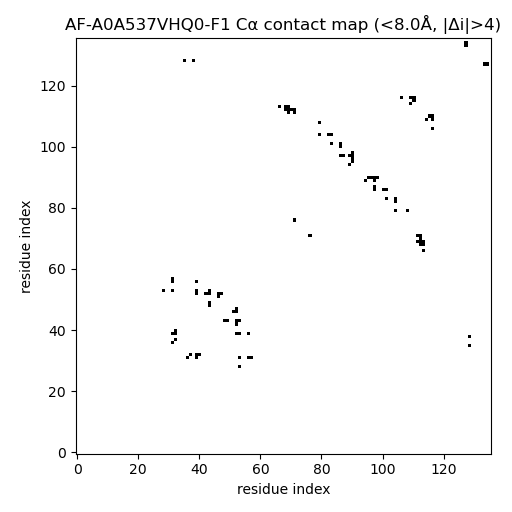 O . SER A 1 98 ? -17.972 -0.425 20.028 1.00 77.19 98 SER A O 1
ATOM 840 N N . PHE A 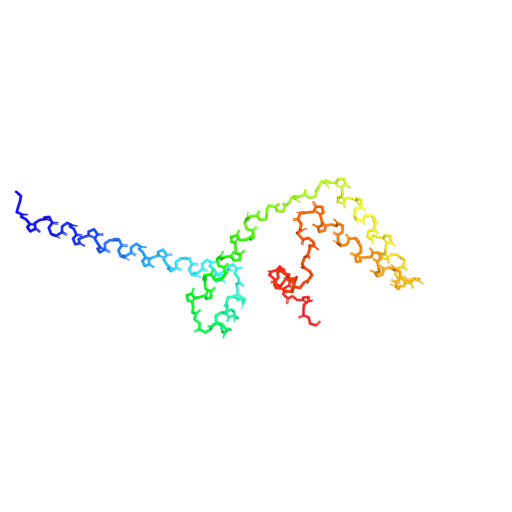1 99 ? -19.738 -1.770 19.730 1.00 76.69 99 PHE A N 1
ATOM 841 C CA . PHE A 1 99 ? -19.415 -2.082 18.341 1.00 76.69 99 PHE A CA 1
ATOM 842 C C . PHE A 1 99 ? -19.616 -0.877 17.410 1.00 76.69 99 PHE A C 1
ATOM 844 O O . PHE A 1 99 ? -18.742 -0.582 16.593 1.00 76.69 99 PHE A O 1
ATOM 851 N N . GLU A 1 100 ? -20.720 -0.140 17.561 1.00 80.38 100 GLU A N 1
ATOM 852 C CA . GLU A 1 100 ? -20.966 1.091 16.795 1.00 80.38 100 GLU A CA 1
ATOM 853 C C . GLU A 1 100 ? -19.889 2.157 17.063 1.00 80.38 100 GLU A C 1
ATOM 855 O O . GLU A 1 100 ? -19.369 2.777 16.130 1.00 80.38 100 GLU A O 1
ATOM 860 N N . GLU A 1 101 ? -19.502 2.338 18.330 1.00 79.88 101 GLU A N 1
ATOM 861 C CA . GLU A 1 101 ? -18.431 3.260 18.728 1.00 79.88 101 GLU A CA 1
ATOM 862 C C . GLU A 1 101 ? -17.064 2.823 18.166 1.00 79.88 101 GLU A C 1
ATOM 864 O O . GLU A 1 101 ? -16.297 3.662 17.682 1.00 79.88 101 GLU A O 1
ATOM 869 N N . ALA A 1 102 ? -16.773 1.516 18.157 1.00 74.81 102 ALA A N 1
ATOM 870 C CA . ALA A 1 102 ? -15.555 0.959 17.569 1.00 74.81 102 ALA A CA 1
ATOM 871 C C . ALA A 1 102 ? -15.474 1.192 16.051 1.00 74.81 102 ALA A C 1
ATOM 873 O O . ALA A 1 102 ? -14.436 1.651 15.565 1.00 74.81 102 ALA A O 1
ATOM 874 N N . ASP A 1 103 ? -16.551 0.921 15.301 1.00 74.31 103 ASP A N 1
ATOM 875 C CA . ASP A 1 103 ? -16.594 1.178 13.852 1.00 74.31 103 ASP A CA 1
ATOM 876 C C . ASP A 1 103 ? -16.384 2.672 13.563 1.00 74.31 103 ASP A C 1
ATOM 878 O O . ASP A 1 103 ? -15.566 3.047 12.717 1.00 74.31 103 ASP A O 1
ATOM 882 N N . GLY A 1 104 ? -17.038 3.545 14.335 1.00 82.19 104 GLY A N 1
ATOM 883 C CA . GLY A 1 104 ? -16.837 4.992 14.259 1.00 82.19 104 GLY A CA 1
ATOM 884 C C . GLY A 1 104 ? -15.379 5.408 14.484 1.00 82.19 104 GLY A C 1
ATOM 885 O O . GLY A 1 104 ? -14.838 6.208 13.712 1.00 82.19 104 GLY A O 1
ATOM 886 N N . LEU A 1 105 ? -14.716 4.828 15.491 1.00 84.38 105 LEU A N 1
ATOM 887 C CA . LEU A 1 105 ? -13.316 5.114 15.809 1.00 84.38 105 LEU A CA 1
ATOM 888 C C . LEU A 1 105 ? -12.374 4.691 14.675 1.00 84.38 105 LEU A C 1
ATOM 890 O O . LEU A 1 105 ? -11.486 5.453 14.284 1.00 84.38 105 LEU A O 1
ATOM 894 N N . VAL A 1 106 ? -12.594 3.508 14.094 1.00 81.19 106 VAL A N 1
ATOM 895 C CA . VAL A 1 106 ? -11.811 3.010 12.953 1.00 81.19 106 VAL A CA 1
ATOM 896 C C . VAL A 1 106 ? -11.966 3.940 11.751 1.00 81.19 106 VAL A C 1
ATOM 898 O O . VAL A 1 106 ? -10.966 4.345 11.153 1.00 81.19 106 VAL A O 1
ATOM 901 N N . ARG A 1 107 ? -13.195 4.363 11.431 1.00 80.44 107 ARG A N 1
ATOM 902 C CA . ARG A 1 107 ? -13.455 5.319 10.341 1.00 80.44 107 ARG A CA 1
ATOM 903 C C . ARG A 1 107 ? -12.764 6.664 10.568 1.00 80.44 107 ARG A C 1
ATOM 905 O O . ARG A 1 107 ? -12.224 7.230 9.616 1.00 80.44 107 ARG A O 1
ATOM 912 N N . ALA A 1 108 ? -12.760 7.168 11.802 1.00 82.56 108 ALA A N 1
ATOM 913 C CA . ALA A 1 108 ? -12.087 8.417 12.157 1.00 82.56 108 ALA A CA 1
ATOM 914 C C . A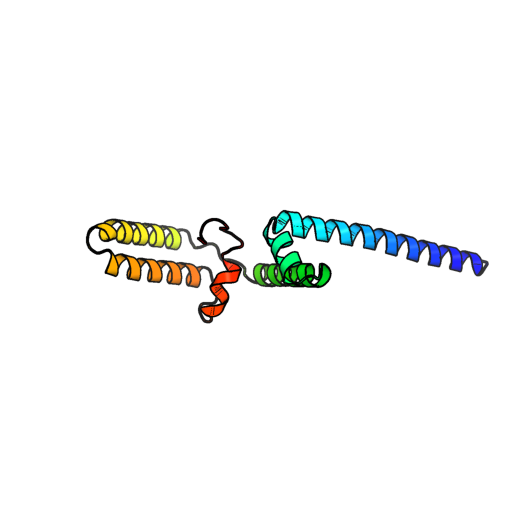LA A 1 108 ? -10.563 8.312 11.976 1.00 82.56 108 ALA A C 1
ATOM 916 O O . ALA A 1 108 ? -9.962 9.149 11.300 1.00 82.56 108 ALA A O 1
ATOM 917 N N . VAL A 1 109 ? -9.952 7.227 12.465 1.00 83.19 109 VAL A N 1
ATOM 918 C CA . VAL A 1 109 ? -8.518 6.946 12.280 1.00 83.19 109 VAL A CA 1
ATOM 919 C C . VAL A 1 109 ? -8.155 6.817 10.799 1.00 83.19 109 VAL A C 1
ATOM 921 O O . VAL A 1 109 ? -7.132 7.353 10.366 1.00 83.19 109 VAL A O 1
ATOM 924 N N . MET A 1 110 ? -8.980 6.119 10.012 1.00 75.06 110 MET A N 1
ATOM 925 C CA . MET A 1 110 ? -8.794 5.980 8.566 1.00 75.06 110 MET A CA 1
ATOM 926 C C . MET A 1 110 ? -8.843 7.345 7.870 1.00 75.06 110 MET A C 1
ATOM 928 O O . MET A 1 110 ? -7.938 7.676 7.101 1.00 75.06 110 MET A O 1
ATOM 932 N N . LYS A 1 111 ? -9.841 8.175 8.188 1.00 79.94 111 LYS A N 1
ATOM 933 C CA . LYS A 1 111 ? -9.972 9.530 7.639 1.00 79.94 111 LYS A CA 1
ATOM 934 C C . LYS A 1 111 ? -8.767 10.409 7.983 1.00 79.94 111 LYS A C 1
ATOM 936 O O . LYS A 1 111 ? -8.201 11.030 7.086 1.00 79.94 111 LYS A O 1
ATOM 941 N N . ASP A 1 112 ? -8.334 10.423 9.242 1.00 81.06 112 ASP A N 1
ATOM 942 C CA . ASP A 1 112 ? -7.192 11.234 9.690 1.00 81.06 112 ASP A CA 1
ATOM 943 C C . ASP A 1 112 ? -5.865 10.784 9.066 1.00 81.06 112 ASP A C 1
ATOM 945 O O . ASP A 1 112 ? -4.971 11.597 8.819 1.00 81.06 112 ASP A O 1
ATOM 949 N N . ARG A 1 113 ? -5.741 9.491 8.751 1.00 74.88 113 ARG A N 1
ATOM 950 C CA . ARG A 1 113 ? -4.607 8.951 7.991 1.00 74.88 113 ARG A CA 1
ATOM 951 C C . ARG A 1 113 ? -4.683 9.213 6.487 1.00 74.88 113 ARG A C 1
ATOM 953 O O . ARG A 1 113 ? -3.700 8.948 5.792 1.00 74.88 113 ARG A O 1
ATOM 960 N N . GLY A 1 114 ? -5.794 9.764 5.999 1.00 69.38 114 GLY A N 1
ATOM 961 C CA . GLY A 1 114 ? -5.998 10.122 4.598 1.00 69.38 114 GLY A CA 1
ATOM 962 C C . GLY A 1 114 ? -6.540 8.990 3.724 1.00 69.38 114 GLY A C 1
ATOM 963 O O . GLY A 1 114 ? -6.328 9.029 2.514 1.00 69.38 114 GLY A O 1
ATOM 964 N N . TYR A 1 115 ? -7.217 7.991 4.300 1.00 62.56 115 TYR A N 1
ATOM 965 C CA . TYR A 1 115 ? -7.917 6.980 3.504 1.00 62.56 115 TYR A CA 1
ATOM 966 C C . TYR A 1 115 ? -9.135 7.605 2.796 1.00 62.56 115 TYR A C 1
ATOM 968 O O . TYR A 1 115 ? -9.918 8.304 3.447 1.00 62.56 115 TYR A O 1
ATOM 976 N N . PRO A 1 116 ? -9.331 7.359 1.487 1.00 60.16 116 PRO A N 1
ATOM 977 C CA . PRO A 1 116 ? -10.544 7.763 0.785 1.00 60.16 116 PRO A CA 1
ATOM 978 C C . PRO A 1 116 ? -11.735 6.967 1.336 1.00 60.16 116 PRO A C 1
ATOM 980 O O . PRO A 1 116 ? -11.762 5.741 1.284 1.00 60.16 116 PRO A O 1
ATOM 983 N N . MET A 1 117 ? -12.709 7.666 1.921 1.00 58.84 117 MET A N 1
ATOM 984 C CA . MET A 1 117 ? -13.844 7.050 2.622 1.00 58.84 117 MET A CA 1
ATOM 985 C C . MET A 1 117 ? -15.096 6.874 1.748 1.00 58.84 117 MET A C 1
ATOM 987 O O . MET A 1 117 ? -16.099 6.381 2.261 1.00 58.84 117 MET A O 1
ATOM 991 N N . GLU A 1 118 ? -15.043 7.253 0.465 1.00 50.34 118 GLU A N 1
ATOM 992 C CA . GLU A 1 118 ? -16.223 7.325 -0.413 1.00 50.34 118 GLU A CA 1
ATOM 993 C C . GLU A 1 118 ? -16.624 6.002 -1.088 1.00 50.34 118 GLU A C 1
ATOM 995 O O . GLU A 1 118 ? -17.780 5.881 -1.465 1.00 50.34 118 GLU A O 1
ATOM 1000 N N . ASP A 1 119 ? -15.774 4.969 -1.128 1.00 48.28 119 ASP A N 1
ATOM 1001 C CA . ASP A 1 119 ? -16.115 3.701 -1.798 1.00 48.28 119 ASP A CA 1
ATOM 1002 C C . ASP A 1 119 ? -15.955 2.497 -0.861 1.00 48.28 119 ASP A C 1
ATOM 1004 O O . ASP A 1 119 ? -14.879 1.919 -0.696 1.00 48.28 119 ASP A O 1
ATOM 1008 N N . PHE A 1 120 ? -17.048 2.110 -0.194 1.00 50.97 120 PHE A N 1
ATOM 1009 C CA . PHE A 1 120 ? -17.070 0.954 0.711 1.00 50.97 120 PHE A CA 1
ATOM 1010 C C . PHE A 1 120 ? -16.878 -0.389 -0.025 1.00 50.97 120 PHE A C 1
ATOM 1012 O O . PHE A 1 120 ? -16.378 -1.332 0.583 1.00 50.97 120 PHE A O 1
ATOM 1019 N N . ASP A 1 121 ? -17.146 -0.441 -1.333 1.00 46.12 121 ASP A N 1
ATOM 1020 C CA . ASP A 1 121 ? -17.033 -1.653 -2.159 1.00 46.12 121 ASP A CA 1
ATOM 1021 C C . ASP A 1 121 ? -15.595 -2.005 -2.590 1.00 46.12 121 ASP A C 1
ATOM 1023 O O . ASP A 1 121 ? -15.348 -3.106 -3.079 1.00 46.12 121 ASP A O 1
ATOM 1027 N N . GLN A 1 122 ? -14.611 -1.124 -2.361 1.00 49.03 122 GLN A N 1
ATOM 1028 C CA . GLN A 1 122 ? -13.207 -1.368 -2.740 1.00 49.03 122 GLN A CA 1
ATOM 1029 C C . GLN A 1 122 ? -12.324 -1.850 -1.565 1.00 49.03 122 GLN A C 1
ATOM 1031 O O . GLN A 1 122 ? -11.170 -2.229 -1.765 1.00 49.03 122 GLN A O 1
ATOM 1036 N N . ARG A 1 123 ? -12.870 -1.903 -0.334 1.00 52.47 123 ARG A N 1
ATOM 1037 C CA . ARG A 1 123 ? -12.125 -2.174 0.919 1.00 52.47 123 ARG A CA 1
ATOM 1038 C C . ARG A 1 123 ? -11.591 -3.601 1.077 1.00 52.47 123 ARG A C 1
ATOM 1040 O O . ARG A 1 123 ? -10.624 -3.796 1.807 1.00 52.47 123 ARG A O 1
ATOM 1047 N N . VAL A 1 124 ? -12.186 -4.600 0.428 1.00 48.62 124 VAL A N 1
ATOM 1048 C CA . VAL A 1 124 ? -11.824 -6.010 0.680 1.00 48.62 124 VAL A CA 1
ATOM 1049 C C . VAL A 1 124 ? -10.483 -6.394 0.033 1.00 48.62 124 VAL A C 1
ATOM 1051 O O . VAL A 1 124 ? -9.791 -7.274 0.536 1.00 48.62 124 VAL A O 1
ATOM 1054 N N . ALA A 1 125 ? -10.059 -5.704 -1.029 1.00 51.31 125 ALA A N 1
ATOM 1055 C CA . ALA A 1 125 ? -8.816 -6.023 -1.738 1.00 51.31 125 ALA A CA 1
ATOM 1056 C C . ALA A 1 125 ? -7.566 -5.339 -1.152 1.00 51.31 125 ALA A C 1
ATOM 1058 O O . ALA A 1 125 ? -6.461 -5.858 -1.296 1.00 51.31 125 ALA A O 1
ATOM 1059 N N . ASP A 1 126 ? -7.725 -4.192 -0.485 1.00 52.81 126 ASP A N 1
ATOM 1060 C CA . ASP A 1 126 ? -6.585 -3.389 -0.021 1.00 52.81 126 ASP A CA 1
ATOM 1061 C C . ASP A 1 126 ? -6.119 -3.761 1.402 1.00 52.81 126 ASP A C 1
ATOM 1063 O O . ASP A 1 126 ? -4.967 -3.512 1.756 1.00 52.81 126 ASP A O 1
ATOM 1067 N N . VAL A 1 127 ? -6.969 -4.413 2.209 1.00 53.12 127 VAL A N 1
ATOM 1068 C CA . VAL A 1 127 ? -6.643 -4.848 3.587 1.00 53.12 127 VAL A CA 1
ATOM 1069 C C . VAL A 1 127 ? -5.936 -6.214 3.633 1.00 53.12 127 VAL A C 1
ATOM 1071 O O . VAL A 1 127 ? -5.153 -6.472 4.550 1.00 53.12 127 VAL A O 1
ATOM 1074 N N . SER A 1 128 ? -6.117 -7.075 2.623 1.00 48.25 128 SER A N 1
ATOM 1075 C CA . SER A 1 128 ? -5.475 -8.404 2.569 1.00 48.25 128 SER A CA 1
ATOM 1076 C C . SER A 1 128 ? -3.954 -8.351 2.393 1.00 48.25 128 SER A C 1
ATOM 1078 O O . SER A 1 128 ? -3.275 -9.364 2.560 1.00 48.25 128 SER A O 1
ATOM 1080 N N . V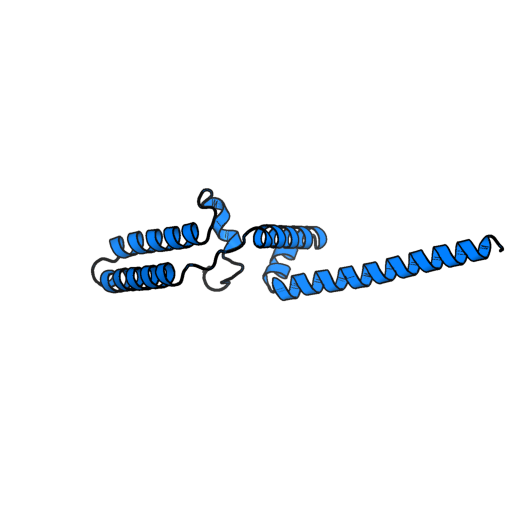AL A 1 129 ? -3.417 -7.178 2.053 1.00 54.56 129 VAL A N 1
ATOM 1081 C CA . VAL A 1 129 ? -1.989 -6.968 1.808 1.00 54.56 129 VAL A CA 1
ATOM 1082 C C . VAL A 1 129 ? -1.200 -6.839 3.116 1.00 54.56 129 VAL A C 1
ATOM 1084 O O . VAL A 1 129 ? -0.065 -7.303 3.168 1.00 54.56 129 VAL A O 1
ATOM 1087 N N . ASP A 1 130 ? -1.791 -6.278 4.178 1.00 53.94 130 ASP A N 1
ATOM 1088 C CA . ASP A 1 130 ? -1.087 -6.046 5.451 1.00 53.94 130 ASP A CA 1
ATOM 1089 C C . ASP A 1 130 ? -1.447 -7.081 6.546 1.00 53.94 130 ASP A C 1
ATOM 1091 O O . ASP A 1 130 ? -0.631 -7.338 7.435 1.00 53.94 130 ASP A O 1
ATOM 1095 N N . HIS A 1 131 ? -2.612 -7.744 6.474 1.00 50.09 131 HIS A N 1
ATOM 1096 C CA . HIS A 1 131 ? -3.044 -8.742 7.469 1.00 50.09 131 HIS A CA 1
ATOM 1097 C C . HIS A 1 131 ? -3.721 -9.979 6.842 1.00 50.09 131 HIS A C 1
ATOM 1099 O O . HIS A 1 131 ? -4.943 -10.117 6.900 1.00 50.09 131 HIS A O 1
ATOM 1105 N N . PRO A 1 132 ? -2.946 -10.941 6.302 1.00 53.12 132 PRO A N 1
ATOM 1106 C CA . PRO A 1 132 ? -3.484 -12.148 5.658 1.00 53.12 132 PRO A CA 1
ATOM 1107 C C . PRO A 1 132 ? -4.233 -13.115 6.599 1.00 53.12 132 PRO A C 1
ATOM 1109 O O . PRO A 1 132 ? -4.774 -14.106 6.125 1.00 53.12 132 PRO A O 1
ATOM 1112 N N . LEU A 1 133 ? -4.269 -12.847 7.910 1.00 50.22 133 LEU A N 1
ATOM 1113 C CA . LEU A 1 133 ? -4.896 -13.698 8.934 1.00 50.22 133 LEU A CA 1
ATOM 1114 C C . LEU A 1 133 ? -6.246 -13.172 9.457 1.00 50.22 133 LEU A C 1
ATOM 1116 O O . LEU A 1 133 ? -6.797 -13.767 10.373 1.00 50.22 133 LEU A O 1
ATOM 1120 N N . VAL A 1 134 ? -6.768 -12.057 8.932 1.00 49.88 134 VAL A N 1
ATOM 1121 C CA . VAL A 1 134 ? -8.019 -11.436 9.435 1.00 49.88 134 VAL A CA 1
ATOM 1122 C C . VAL A 1 134 ? -9.188 -11.615 8.452 1.00 49.88 134 VAL A C 1
ATOM 1124 O O . VAL A 1 134 ? -10.250 -11.030 8.622 1.00 49.88 134 VAL A O 1
ATOM 1127 N N . VAL A 1 135 ? -9.013 -12.446 7.422 1.00 39.50 135 VAL A N 1
ATOM 1128 C CA . VAL A 1 135 ? -10.098 -12.857 6.525 1.00 39.50 135 VAL A CA 1
ATOM 1129 C C . VAL A 1 135 ? -10.273 -14.365 6.651 1.00 39.50 135 VAL A C 1
ATOM 1131 O O . VAL A 1 135 ? -9.698 -15.131 5.879 1.00 39.50 135 VAL A O 1
ATOM 1134 N N . GLU A 1 136 ? -11.045 -14.758 7.658 1.00 41.12 136 GLU A N 1
ATOM 1135 C CA . GLU A 1 136 ? -11.701 -16.062 7.766 1.00 41.12 136 GLU A CA 1
ATOM 1136 C C . GLU A 1 136 ? -13.124 -15.858 8.296 1.00 41.12 136 GLU A C 1
ATOM 1138 O O . GLU A 1 136 ? -13.288 -15.017 9.213 1.00 41.12 136 GLU A O 1
#

Mean predicted aligned error: 14.76 Å

Radius of gyration: 24.61 Å; Cα contacts (8 Å, |Δi|>4): 54; chains: 1; bounding box: 61×32×73 Å

Solvent-accessible surface area (backbone atoms only — not comparable to full-atom values): 7880 Å² total; per-residue (Å²): 131,63,70,65,59,56,51,52,50,52,50,50,52,52,52,51,52,52,53,51,50,55,53,53,54,51,54,51,53,48,54,49,40,69,72,48,42,72,55,40,62,47,42,29,65,74,62,74,32,65,68,60,29,51,48,53,54,48,52,51,50,51,56,51,67,70,55,71,68,48,79,70,53,71,67,58,50,51,51,55,52,51,55,49,50,52,35,62,66,38,33,83,82,41,48,71,64,26,50,56,53,49,54,51,50,54,52,51,54,40,48,73,32,65,50,82,81,86,59,80,88,62,53,77,72,67,50,53,78,83,45,76,84,77,77,127

Secondary structure (DSSP, 8-state):
--HHHHHHHHHHHHHHHHHHHHHHHHHHHHHHHHHHTHHHHHHHHHHS-HHHHHHHHHHHHHHHHH---PPPPHHHHHHHHHHHHHHHHHTTT-HHHHHHHHHHHHHHHHHHTT---S-GGGHHHHHTTT-TTS--